Protein AF-A0AAW9FU95-F1 (afdb_monomer_lite)

Secondary structure (DSSP, 8-state):
---SS--HHHHHHHHHHHHHHHHHHS-BSSS-GGGEEEEEEETTEEEEEETTEEEEBSSGGG-----EETTEE-

Structure (mmCIF, N/CA/C/O backbone):
data_AF-A0AAW9FU95-F1
#
_entry.id   AF-A0AAW9FU95-F1
#
loop_
_atom_site.group_PDB
_atom_site.id
_atom_site.type_symbol
_atom_site.label_atom_id
_atom_site.label_alt_id
_atom_site.label_comp_id
_atom_site.label_asym_id
_atom_site.label_entity_id
_atom_site.label_seq_id
_atom_site.pdbx_PDB_ins_code
_atom_site.Cartn_x
_atom_site.Cartn_y
_atom_site.Cartn_z
_atom_site.occupancy
_atom_site.B_iso_or_equiv
_atom_site.auth_seq_id
_atom_site.auth_comp_id
_atom_site.auth_asym_id
_atom_site.auth_atom_id
_atom_site.pdbx_PDB_model_num
ATOM 1 N N . GLU A 1 1 ? -20.744 7.258 15.996 1.00 60.06 1 GLU A N 1
ATOM 2 C CA . GLU A 1 1 ? -21.829 7.879 15.211 1.00 60.06 1 GLU A CA 1
ATOM 3 C C . GLU A 1 1 ? -21.291 8.743 14.075 1.00 60.06 1 GLU A C 1
ATOM 5 O O . GLU A 1 1 ? -20.126 9.148 14.119 1.00 60.06 1 GLU A O 1
ATOM 10 N N . LYS A 1 2 ? -22.111 8.986 13.045 1.00 56.03 2 LYS A N 1
ATOM 11 C CA . LYS A 1 2 ? -21.809 9.922 11.952 1.00 56.03 2 LYS A CA 1
ATOM 12 C C . LYS A 1 2 ? -22.065 11.350 12.465 1.00 56.03 2 LYS A C 1
ATOM 14 O O . LYS A 1 2 ? -23.208 11.775 12.529 1.00 56.03 2 LYS A O 1
ATOM 19 N N . GLY A 1 3 ? -21.012 12.046 12.895 1.00 66.75 3 GLY A N 1
ATOM 20 C CA . GLY A 1 3 ? -21.083 13.470 13.252 1.00 66.75 3 GLY A CA 1
ATOM 21 C C . GLY A 1 3 ? -21.026 14.377 12.016 1.00 66.75 3 GLY A C 1
ATOM 22 O O . GLY A 1 3 ? -20.799 13.895 10.908 1.00 66.75 3 GLY A O 1
ATOM 23 N N . LYS A 1 4 ? -21.181 15.695 12.209 1.00 78.75 4 LYS A N 1
ATOM 24 C CA . LYS A 1 4 ? -21.139 16.709 11.131 1.00 78.75 4 LYS A CA 1
ATOM 25 C C . LYS A 1 4 ? -19.752 16.906 10.481 1.00 78.75 4 LYS A C 1
ATOM 27 O O . LYS A 1 4 ? -19.652 17.634 9.504 1.00 78.75 4 LYS A O 1
ATOM 32 N N . GLY A 1 5 ? -18.700 16.263 10.995 1.00 83.56 5 GLY A N 1
ATOM 33 C CA . GLY A 1 5 ? -17.326 16.368 10.489 1.00 83.56 5 GLY A CA 1
ATOM 34 C C . GLY A 1 5 ? -16.586 15.028 10.480 1.00 83.56 5 GLY A C 1
ATOM 35 O O . GLY A 1 5 ? -17.160 13.979 10.795 1.00 83.56 5 GLY A O 1
ATOM 36 N N . TYR A 1 6 ? -15.299 15.055 10.121 1.00 86.94 6 TYR A N 1
ATOM 37 C CA . TYR A 1 6 ? -14.453 13.863 10.163 1.00 86.94 6 TYR A CA 1
ATOM 38 C C . TYR A 1 6 ? -14.417 13.286 11.580 1.00 86.94 6 TYR A C 1
ATOM 40 O O . TYR A 1 6 ? -14.152 13.985 12.554 1.00 86.94 6 TYR A O 1
ATOM 48 N N . ASN A 1 7 ? -14.696 11.990 11.689 1.00 92.50 7 ASN A N 1
ATOM 49 C CA . ASN A 1 7 ? -14.595 11.253 12.937 1.00 92.50 7 ASN A CA 1
ATOM 50 C C . ASN A 1 7 ? -13.360 10.346 12.838 1.00 92.50 7 ASN A C 1
ATOM 52 O O . ASN A 1 7 ? -13.452 9.324 12.156 1.00 92.50 7 ASN A O 1
ATOM 56 N N . PRO A 1 8 ? -12.241 10.663 13.519 1.00 92.56 8 PRO A N 1
ATOM 57 C CA . PRO A 1 8 ? -11.000 9.894 13.417 1.00 92.56 8 PRO A CA 1
ATOM 58 C C . PRO A 1 8 ? -11.153 8.414 13.770 1.00 92.56 8 PRO A C 1
ATOM 60 O O . PRO A 1 8 ? -10.593 7.561 13.091 1.00 92.56 8 PRO A O 1
ATOM 63 N N . LYS A 1 9 ? -11.980 8.076 14.771 1.00 93.06 9 LYS A N 1
ATOM 64 C CA . LYS A 1 9 ? -12.237 6.674 15.152 1.00 93.06 9 LYS A CA 1
ATOM 65 C C . LYS A 1 9 ? -12.971 5.918 14.047 1.00 93.06 9 LYS A C 1
ATOM 67 O O . LYS A 1 9 ? -12.682 4.754 13.787 1.00 93.06 9 LYS A O 1
ATOM 72 N N . ARG A 1 10 ? -13.933 6.574 13.391 1.00 93.50 10 ARG A N 1
ATOM 73 C CA . ARG A 1 10 ? -14.603 6.008 12.212 1.00 93.50 10 ARG A CA 1
ATOM 74 C C . ARG A 1 10 ? -13.636 5.928 11.029 1.00 93.50 10 ARG A C 1
ATOM 76 O O . ARG A 1 10 ? -13.638 4.913 10.347 1.00 93.50 10 ARG A O 1
ATOM 83 N N . GLY A 1 11 ? -12.828 6.961 10.804 1.00 94.56 11 GLY A N 1
ATOM 84 C CA . GLY A 1 11 ? -11.825 7.011 9.741 1.00 94.56 11 GLY A CA 1
ATOM 85 C C . GLY A 1 11 ? -10.823 5.867 9.842 1.00 94.56 11 GLY A C 1
ATOM 86 O O . GLY A 1 11 ? -10.637 5.149 8.869 1.00 94.56 11 GLY A O 1
ATOM 87 N N . ALA A 1 12 ? -10.298 5.599 11.039 1.00 95.75 12 ALA A N 1
ATOM 88 C CA . ALA A 1 12 ? -9.415 4.462 11.292 1.00 95.75 12 ALA A CA 1
ATOM 89 C C . ALA A 1 12 ? -10.056 3.116 10.905 1.00 95.75 12 ALA A C 1
ATOM 91 O O . ALA A 1 12 ? -9.408 2.294 10.268 1.00 95.75 12 ALA A O 1
ATOM 92 N N . LYS A 1 13 ? -11.349 2.909 11.209 1.00 96.06 13 LYS A N 1
ATOM 93 C CA . LYS A 1 13 ? -12.074 1.693 10.790 1.00 96.06 13 LYS A CA 1
ATOM 94 C C . LYS A 1 13 ? -12.225 1.585 9.272 1.00 96.06 13 LYS A C 1
ATOM 96 O O . LYS A 1 13 ? -12.138 0.488 8.737 1.00 96.06 13 LYS A O 1
ATOM 101 N N . VAL A 1 14 ? -12.457 2.706 8.587 1.00 96.94 14 VAL A N 1
ATOM 102 C CA . VAL A 1 14 ? -12.540 2.730 7.118 1.00 96.94 14 VAL A CA 1
ATOM 103 C C . VAL A 1 14 ? -11.178 2.420 6.500 1.00 96.94 14 VAL A C 1
ATOM 105 O O . VAL A 1 14 ? -11.110 1.609 5.585 1.00 96.94 14 VAL A O 1
ATOM 108 N N . ILE A 1 15 ? -10.104 3.017 7.023 1.00 96.56 15 ILE A N 1
ATOM 109 C CA . ILE A 1 15 ? -8.732 2.775 6.558 1.00 96.56 15 ILE A CA 1
ATOM 110 C C . ILE A 1 15 ? -8.350 1.303 6.750 1.00 96.56 15 ILE A C 1
ATOM 112 O O . ILE A 1 15 ? -7.834 0.694 5.818 1.00 96.56 15 ILE A O 1
ATOM 116 N N . ALA A 1 16 ? -8.644 0.721 7.918 1.00 97.56 16 ALA A N 1
ATOM 117 C CA . ALA A 1 16 ? -8.394 -0.696 8.183 1.00 97.56 16 ALA A CA 1
ATOM 118 C C . ALA A 1 16 ? -9.140 -1.593 7.186 1.00 97.56 16 ALA A C 1
ATOM 120 O O . ALA A 1 16 ? -8.520 -2.395 6.499 1.00 97.56 16 ALA A O 1
ATOM 121 N N . TRP A 1 17 ? -10.446 -1.372 7.009 1.00 98.38 17 TRP A N 1
ATOM 122 C CA . TRP A 1 17 ? -11.237 -2.145 6.050 1.00 98.38 17 TRP A CA 1
ATOM 123 C C . TRP A 1 17 ? -10.725 -2.010 4.607 1.00 98.38 17 TRP A C 1
ATOM 125 O O . TRP A 1 17 ? -10.701 -2.990 3.866 1.00 98.38 17 TRP A O 1
ATOM 135 N N . ALA A 1 18 ? -10.306 -0.809 4.195 1.00 98.38 18 ALA A N 1
ATOM 136 C CA . ALA A 1 18 ? -9.754 -0.582 2.862 1.00 98.38 18 ALA A CA 1
ATOM 137 C C . ALA A 1 18 ? -8.425 -1.326 2.662 1.00 98.38 18 ALA A C 1
ATOM 139 O O . ALA A 1 18 ? -8.212 -1.915 1.606 1.00 98.38 18 ALA A O 1
ATOM 140 N N . ARG A 1 19 ? -7.560 -1.355 3.681 1.00 97.94 19 ARG A N 1
ATOM 141 C CA . ARG A 1 19 ? -6.312 -2.131 3.666 1.00 97.94 19 ARG A CA 1
ATOM 142 C C . ARG A 1 19 ? -6.592 -3.637 3.578 1.00 97.94 19 ARG A C 1
ATOM 144 O O . ARG A 1 19 ? -6.036 -4.287 2.701 1.00 97.94 19 ARG A O 1
ATOM 151 N N . ASP A 1 20 ? -7.557 -4.151 4.340 1.00 98.44 20 ASP A N 1
ATOM 152 C CA . ASP A 1 20 ? -7.991 -5.559 4.253 1.00 98.44 20 ASP A CA 1
ATOM 153 C C . ASP A 1 20 ? -8.622 -5.905 2.889 1.00 98.44 20 ASP A C 1
ATOM 155 O O . ASP A 1 20 ? -8.591 -7.043 2.413 1.00 98.44 20 ASP A O 1
ATOM 159 N N . PHE A 1 21 ? -9.282 -4.940 2.248 1.00 98.62 21 PHE A N 1
ATOM 160 C CA . PHE A 1 21 ? -9.789 -5.096 0.888 1.00 98.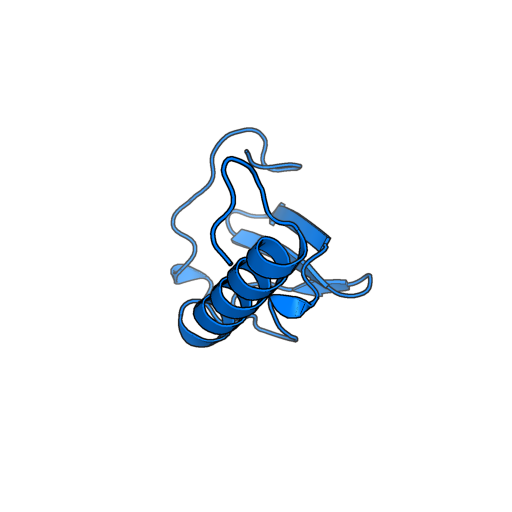62 21 PHE A CA 1
ATOM 161 C C . PHE A 1 21 ? -8.651 -5.168 -0.137 1.00 98.62 21 PHE A C 1
ATOM 163 O O . PHE A 1 21 ? -8.699 -6.018 -1.031 1.00 98.62 21 PHE A O 1
ATOM 170 N N . LEU A 1 22 ? -7.621 -4.332 0.008 1.00 98.38 22 LEU A N 1
ATOM 171 C CA . LEU A 1 22 ? -6.439 -4.364 -0.852 1.00 98.38 22 LEU A CA 1
ATOM 172 C C . LEU A 1 22 ? -5.646 -5.661 -0.685 1.00 98.38 22 LEU A C 1
ATOM 174 O O . LEU A 1 22 ? -5.268 -6.242 -1.694 1.00 98.38 22 LEU A O 1
ATOM 178 N N . ASP A 1 23 ? -5.491 -6.182 0.534 1.00 98.31 23 ASP A N 1
ATOM 179 C CA . ASP A 1 23 ? -4.831 -7.480 0.763 1.00 98.31 23 ASP A CA 1
ATOM 180 C C . ASP A 1 23 ? -5.499 -8.622 -0.017 1.00 98.31 23 ASP A C 1
ATOM 182 O O . ASP A 1 23 ? -4.827 -9.532 -0.492 1.00 98.31 23 ASP A O 1
ATOM 186 N N . ARG A 1 24 ? -6.823 -8.562 -0.200 1.00 98.12 24 ARG A N 1
ATOM 187 C CA . ARG A 1 24 ? -7.580 -9.569 -0.962 1.00 98.12 24 ARG A CA 1
ATOM 188 C C . ARG A 1 24 ? -7.590 -9.323 -2.470 1.00 98.12 24 ARG A C 1
ATOM 190 O O . ARG A 1 24 ? -7.745 -10.275 -3.227 1.00 98.12 24 ARG A O 1
ATOM 197 N N . SER A 1 25 ? -7.487 -8.068 -2.902 1.00 98.06 25 SER A N 1
ATOM 198 C CA . SER A 1 25 ? -7.718 -7.674 -4.302 1.00 98.06 25 SER A CA 1
ATOM 199 C C . SER A 1 25 ? -6.428 -7.409 -5.076 1.00 98.06 25 SER A C 1
ATOM 201 O O . SER A 1 25 ? -6.362 -7.689 -6.268 1.00 98.06 25 SER A O 1
ATOM 203 N N . ALA A 1 26 ? -5.413 -6.872 -4.403 1.00 98.00 26 ALA A N 1
ATOM 204 C CA . ALA A 1 26 ? -4.083 -6.564 -4.917 1.00 98.00 26 ALA A CA 1
ATOM 205 C C . ALA A 1 26 ? -3.037 -6.983 -3.864 1.00 98.00 26 ALA A C 1
ATOM 207 O O . ALA A 1 26 ? -2.401 -6.121 -3.247 1.00 98.00 26 ALA A O 1
ATOM 208 N N . PRO A 1 27 ? -2.907 -8.295 -3.587 1.00 98.25 27 PRO A N 1
ATOM 209 C CA . PRO A 1 27 ? -2.046 -8.798 -2.523 1.00 98.25 27 PRO A CA 1
ATOM 210 C C . PRO A 1 27 ? -0.595 -8.360 -2.721 1.00 98.25 27 PRO A C 1
ATOM 212 O O . PRO A 1 27 ? -0.098 -8.297 -3.848 1.00 98.25 27 PRO A O 1
ATOM 215 N N . LEU A 1 28 ? 0.098 -8.093 -1.616 1.00 98.31 28 LEU A N 1
ATOM 216 C CA . LEU A 1 28 ? 1.540 -7.854 -1.616 1.00 98.31 28 LEU A CA 1
ATOM 217 C C . LEU A 1 28 ? 2.284 -9.189 -1.685 1.00 98.31 28 LEU A C 1
ATOM 219 O O . LEU A 1 28 ? 1.813 -10.197 -1.164 1.00 98.31 28 LEU A O 1
ATOM 223 N N . ALA A 1 29 ? 3.462 -9.200 -2.307 1.00 97.88 29 ALA A N 1
ATOM 224 C CA . ALA A 1 29 ? 4.301 -10.397 -2.369 1.00 97.88 29 ALA A CA 1
ATOM 225 C C . ALA A 1 29 ? 4.735 -10.857 -0.966 1.00 97.88 29 ALA A C 1
ATOM 227 O O . ALA A 1 29 ? 4.902 -12.046 -0.719 1.00 97.88 29 ALA A O 1
ATOM 228 N N . ASN A 1 30 ? 4.896 -9.898 -0.052 1.00 96.88 30 ASN A N 1
ATOM 229 C CA . ASN A 1 30 ? 5.215 -10.111 1.353 1.00 96.88 30 ASN A CA 1
ATOM 230 C C . ASN A 1 30 ? 4.485 -9.067 2.198 1.00 96.88 30 ASN A C 1
ATOM 232 O O . ASN A 1 30 ? 4.435 -7.900 1.807 1.00 96.88 30 ASN A O 1
ATOM 236 N N . GLY A 1 31 ? 3.997 -9.474 3.370 1.00 96.44 31 GLY A N 1
ATOM 237 C CA . GLY A 1 31 ? 3.339 -8.585 4.328 1.00 96.44 31 GLY A CA 1
ATOM 238 C C . GLY A 1 31 ? 1.903 -8.209 3.946 1.00 96.44 31 GLY A C 1
ATOM 239 O O . GLY A 1 31 ? 1.244 -8.917 3.191 1.00 96.44 31 GLY A O 1
ATOM 240 N N . SER A 1 32 ? 1.410 -7.109 4.520 1.00 97.50 32 SER A N 1
ATOM 241 C CA . SER A 1 32 ? 0.026 -6.639 4.377 1.00 97.50 32 SER A CA 1
ATOM 242 C C . SER A 1 32 ? -0.012 -5.127 4.175 1.00 97.50 32 SER A C 1
ATOM 244 O O . SER A 1 32 ? 0.796 -4.387 4.746 1.00 97.50 32 SER A O 1
ATOM 246 N N . TRP A 1 33 ? -1.006 -4.649 3.427 1.00 97.94 33 TRP A N 1
ATOM 247 C CA . TRP A 1 33 ? -1.313 -3.223 3.276 1.00 97.94 33 TRP A CA 1
ATOM 248 C C . TRP A 1 33 ? -1.558 -2.515 4.618 1.00 97.94 33 TRP A C 1
ATOM 250 O O . TRP A 1 33 ? -1.445 -1.288 4.704 1.00 97.94 33 TRP A O 1
ATOM 260 N N . SER A 1 34 ? -1.855 -3.265 5.684 1.00 97.25 34 SER A N 1
ATOM 261 C CA . SER A 1 34 ? -1.968 -2.751 7.051 1.00 97.25 34 SER A CA 1
ATOM 262 C C . SER A 1 34 ? -0.691 -2.089 7.584 1.00 97.25 34 SER A C 1
ATOM 264 O O . SER A 1 34 ? -0.813 -1.128 8.347 1.00 97.25 34 SER A O 1
ATOM 266 N N . SER A 1 35 ? 0.493 -2.495 7.117 1.00 96.38 35 SER A N 1
ATOM 267 C CA . SER A 1 35 ? 1.792 -1.907 7.498 1.00 96.38 35 SER A CA 1
ATOM 268 C C . SER A 1 35 ? 2.341 -0.903 6.473 1.00 96.38 35 SER A C 1
ATOM 270 O O . SER A 1 35 ? 3.456 -0.405 6.625 1.00 96.38 35 SER A O 1
ATOM 272 N N . ALA A 1 36 ? 1.581 -0.578 5.419 1.00 97.06 36 ALA A N 1
ATOM 273 C CA . ALA A 1 36 ? 2.040 0.337 4.375 1.00 97.06 36 ALA A CA 1
ATOM 274 C C . ALA A 1 36 ? 2.336 1.738 4.931 1.00 97.06 36 ALA A C 1
ATOM 276 O O . ALA A 1 36 ? 1.472 2.376 5.547 1.00 97.06 36 ALA A O 1
ATOM 277 N N . SER A 1 37 ? 3.554 2.217 4.672 1.00 96.81 37 SER A N 1
ATOM 278 C CA . SER A 1 37 ? 4.063 3.524 5.118 1.00 96.81 37 SER A CA 1
ATOM 279 C C . SER A 1 37 ? 4.577 4.412 3.980 1.00 96.81 37 SER A C 1
ATOM 281 O O . SER A 1 37 ? 4.809 5.598 4.192 1.00 96.81 37 SER A O 1
ATOM 283 N N . GLY A 1 38 ? 4.708 3.875 2.766 1.00 96.56 38 GLY A N 1
ATOM 284 C CA . GLY A 1 38 ? 5.173 4.619 1.600 1.00 96.56 38 GLY A CA 1
ATOM 285 C C . GLY A 1 38 ? 4.957 3.850 0.303 1.00 96.56 38 GLY A C 1
ATOM 286 O O . GLY A 1 38 ? 4.787 2.630 0.318 1.00 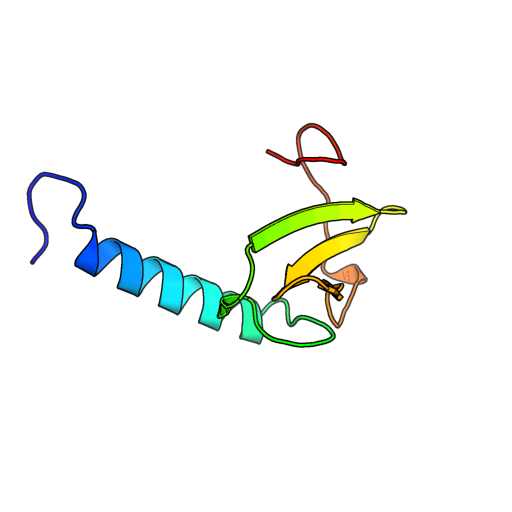96.56 38 GLY A O 1
ATOM 287 N N . ILE A 1 39 ? 4.946 4.574 -0.812 1.00 97.19 39 ILE A N 1
ATOM 288 C CA . ILE A 1 39 ? 4.768 4.030 -2.160 1.00 97.19 39 ILE A CA 1
ATOM 289 C C . ILE A 1 39 ? 5.758 4.739 -3.083 1.00 97.19 39 ILE A C 1
ATOM 291 O O . ILE A 1 39 ? 5.944 5.947 -2.969 1.00 97.19 39 ILE A O 1
ATOM 295 N N . LYS A 1 40 ? 6.381 3.993 -3.992 1.00 97.81 40 LYS A N 1
ATOM 296 C CA . LYS A 1 40 ? 7.193 4.525 -5.093 1.00 97.81 40 LYS A CA 1
ATOM 297 C C . LYS A 1 40 ? 7.084 3.609 -6.303 1.00 97.81 40 LYS A C 1
ATOM 299 O O . LYS A 1 40 ? 6.695 2.450 -6.167 1.00 97.81 40 LYS A O 1
ATOM 304 N N . ILE A 1 41 ? 7.473 4.101 -7.467 1.00 98.00 41 ILE A N 1
ATOM 305 C CA . ILE A 1 41 ? 7.545 3.319 -8.697 1.00 98.00 41 ILE A CA 1
ATOM 306 C C . ILE A 1 41 ? 9.011 3.059 -9.032 1.00 98.00 41 ILE A C 1
ATOM 308 O O . ILE A 1 41 ? 9.812 3.989 -9.106 1.00 98.00 41 ILE A O 1
ATOM 312 N N . VAL A 1 42 ? 9.360 1.788 -9.219 1.00 95.62 42 VAL A N 1
ATOM 313 C CA . VAL A 1 42 ? 10.702 1.337 -9.614 1.00 95.62 42 VAL A CA 1
ATOM 314 C C . VAL A 1 42 ? 10.553 0.404 -10.805 1.00 95.62 42 VAL A C 1
ATOM 316 O O . VAL A 1 42 ? 9.761 -0.538 -10.753 1.00 95.62 42 VAL A O 1
ATOM 319 N N . ASP A 1 43 ? 11.273 0.702 -11.886 1.00 92.06 43 ASP A N 1
ATOM 320 C CA . ASP A 1 43 ? 11.283 -0.087 -13.125 1.00 92.06 43 ASP A CA 1
ATOM 321 C C . 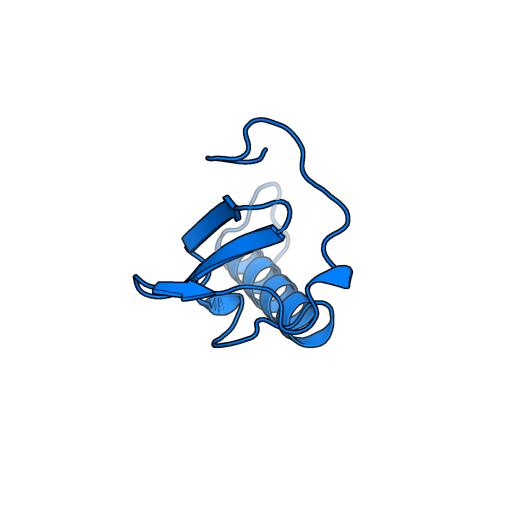ASP A 1 43 ? 9.874 -0.410 -13.658 1.00 92.06 43 ASP A C 1
ATOM 323 O O . ASP A 1 43 ? 9.577 -1.518 -14.095 1.00 92.06 43 ASP A O 1
ATOM 327 N N . GLY A 1 44 ? 8.969 0.573 -13.576 1.00 92.25 44 GLY A N 1
ATOM 328 C CA . GLY A 1 44 ? 7.585 0.441 -14.040 1.00 92.25 44 GLY A CA 1
ATOM 329 C C . GLY A 1 44 ? 6.666 -0.370 -13.120 1.00 92.25 44 GLY A C 1
ATOM 330 O O . GLY A 1 44 ? 5.531 -0.641 -13.498 1.00 92.25 44 GLY A O 1
ATOM 331 N N . THR A 1 45 ? 7.113 -0.730 -11.914 1.00 94.62 45 THR A N 1
ATOM 332 C CA . THR A 1 45 ? 6.324 -1.476 -10.920 1.00 94.62 45 THR A CA 1
ATOM 333 C C . THR A 1 45 ? 6.132 -0.680 -9.636 1.00 94.62 45 THR A C 1
ATOM 335 O O . THR A 1 45 ? 7.004 0.091 -9.231 1.00 94.62 45 THR A O 1
ATOM 338 N N . VAL A 1 46 ? 4.996 -0.878 -8.967 1.00 97.81 46 VAL A N 1
ATOM 339 C CA . VAL A 1 46 ? 4.754 -0.284 -7.649 1.00 97.81 46 VAL A CA 1
ATOM 340 C C . VAL A 1 46 ? 5.521 -1.031 -6.560 1.00 97.81 46 VAL A C 1
ATOM 342 O O . VAL A 1 46 ? 5.475 -2.258 -6.468 1.00 97.81 46 VAL A O 1
ATOM 345 N N . GLN A 1 47 ? 6.208 -0.264 -5.721 1.00 98.12 47 GLN A N 1
ATOM 346 C CA . GLN A 1 47 ? 6.905 -0.710 -4.524 1.00 98.12 47 GLN A CA 1
ATOM 347 C C . GLN A 1 47 ? 6.247 -0.069 -3.303 1.00 98.12 47 GLN A C 1
ATOM 349 O O . GLN A 1 47 ? 6.019 1.141 -3.273 1.00 98.12 47 GLN A O 1
ATOM 354 N N . ILE A 1 48 ? 5.958 -0.883 -2.293 1.00 98.25 48 ILE A N 1
ATOM 355 C CA . ILE A 1 48 ? 5.269 -0.506 -1.062 1.00 98.25 48 ILE A CA 1
ATOM 356 C C . ILE A 1 48 ? 6.244 -0.679 0.099 1.00 98.25 48 ILE A C 1
ATOM 358 O O . ILE A 1 48 ? 6.830 -1.748 0.267 1.00 98.25 48 ILE A O 1
ATOM 362 N N . ALA A 1 49 ? 6.425 0.372 0.896 1.00 97.81 49 ALA A N 1
ATOM 363 C CA . ALA A 1 49 ? 7.239 0.314 2.101 1.00 97.81 49 ALA A CA 1
ATOM 364 C C . ALA A 1 49 ? 6.443 -0.326 3.241 1.00 97.81 49 ALA A C 1
ATOM 366 O O . ALA A 1 49 ? 5.388 0.189 3.626 1.00 97.81 49 ALA A O 1
ATOM 367 N N . LEU A 1 50 ? 6.981 -1.406 3.803 1.00 96.56 50 LEU A N 1
ATOM 368 C CA . LEU A 1 50 ? 6.463 -2.125 4.963 1.00 96.56 50 LEU A CA 1
ATOM 369 C C . LEU A 1 50 ? 7.582 -2.268 5.989 1.00 96.56 50 LEU A C 1
ATOM 371 O O . LEU A 1 50 ? 8.613 -2.854 5.674 1.00 96.56 50 LEU A O 1
ATOM 375 N N . ASP A 1 51 ? 7.389 -1.751 7.201 1.00 90.75 51 ASP A N 1
ATOM 376 C CA . ASP A 1 51 ? 8.273 -2.006 8.351 1.00 90.75 51 ASP A CA 1
ATOM 377 C C . ASP A 1 51 ? 9.787 -1.847 8.055 1.00 90.75 51 ASP A C 1
ATOM 379 O O . ASP A 1 51 ? 10.627 -2.592 8.554 1.00 90.75 51 ASP A O 1
ATOM 383 N N . GLY A 1 52 ? 10.145 -0.864 7.217 1.00 89.69 52 GLY A N 1
ATOM 384 C CA . GLY A 1 52 ? 11.531 -0.565 6.825 1.00 89.69 52 GLY A CA 1
ATOM 385 C C . GLY A 1 52 ? 12.061 -1.326 5.601 1.00 89.69 52 GLY A C 1
ATOM 386 O O . GLY A 1 52 ? 13.165 -1.033 5.142 1.00 89.69 52 GLY A O 1
ATOM 387 N N . ALA A 1 53 ? 11.285 -2.246 5.031 1.00 95.06 53 ALA A N 1
ATOM 388 C CA . ALA A 1 53 ? 11.577 -2.943 3.780 1.00 95.06 53 ALA A CA 1
ATOM 389 C C . ALA A 1 53 ? 10.633 -2.498 2.651 1.00 95.06 53 ALA A C 1
ATOM 391 O O . ALA A 1 53 ? 9.620 -1.842 2.884 1.00 95.06 53 ALA A O 1
ATOM 392 N N . TRP A 1 54 ? 10.962 -2.867 1.412 1.00 97.38 54 TRP A N 1
ATOM 393 C CA . TRP A 1 54 ? 10.112 -2.637 0.242 1.00 97.38 54 TRP A CA 1
ATOM 394 C C . TRP A 1 54 ? 9.624 -3.967 -0.326 1.00 97.38 54 TRP A C 1
ATOM 396 O O . TRP A 1 54 ? 10.382 -4.933 -0.391 1.00 97.38 54 TRP A O 1
ATOM 406 N N . THR A 1 55 ? 8.364 -4.004 -0.744 1.00 97.94 55 THR A N 1
ATOM 407 C CA . THR A 1 55 ? 7.737 -5.155 -1.399 1.00 97.94 55 THR A CA 1
ATOM 408 C C . THR A 1 55 ? 6.970 -4.712 -2.640 1.00 97.94 55 THR A C 1
ATOM 410 O O . THR A 1 55 ? 6.548 -3.561 -2.737 1.00 9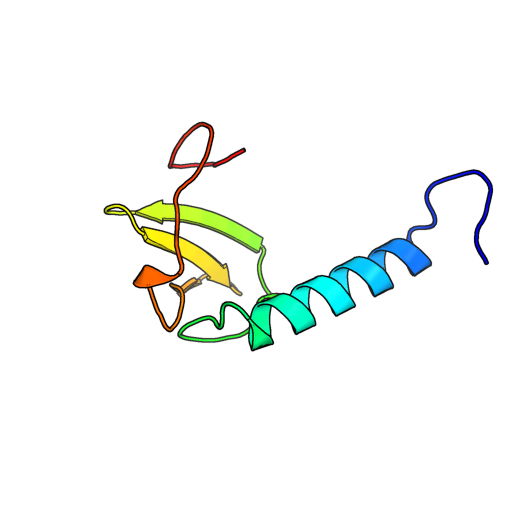7.94 55 THR A O 1
ATOM 413 N N . ALA A 1 56 ? 6.743 -5.635 -3.567 1.00 97.81 56 ALA A N 1
ATOM 414 C CA . ALA A 1 56 ? 5.879 -5.425 -4.724 1.00 97.81 56 ALA A CA 1
ATOM 415 C C . ALA A 1 56 ? 4.493 -6.053 -4.498 1.00 97.81 56 ALA A C 1
ATOM 417 O O . ALA A 1 56 ? 4.244 -6.724 -3.491 1.00 97.81 56 ALA A O 1
ATOM 418 N N . LEU A 1 57 ? 3.597 -5.892 -5.472 1.00 98.19 57 LEU A N 1
ATOM 419 C CA . LEU A 1 57 ? 2.414 -6.749 -5.579 1.00 98.19 57 LEU A CA 1
ATOM 420 C C . LEU A 1 57 ? 2.843 -8.199 -5.846 1.00 98.19 57 LEU A C 1
ATOM 422 O O . LEU A 1 57 ? 3.781 -8.441 -6.605 1.00 98.19 57 LEU A O 1
ATOM 426 N N . ALA A 1 58 ? 2.113 -9.167 -5.293 1.00 98.19 58 ALA A N 1
ATOM 427 C CA . ALA A 1 58 ? 2.285 -10.585 -5.610 1.00 98.19 58 ALA A CA 1
ATOM 428 C C . ALA A 1 58 ? 2.014 -10.869 -7.098 1.00 98.19 58 ALA A C 1
ATOM 430 O O . ALA A 1 58 ? 2.599 -11.778 -7.685 1.00 98.19 58 ALA A O 1
ATOM 431 N N . HIS A 1 59 ? 1.162 -10.053 -7.726 1.00 97.25 59 HIS A N 1
ATOM 432 C CA . HIS A 1 59 ? 0.895 -10.073 -9.159 1.00 97.25 59 HIS A CA 1
ATOM 433 C C . HIS A 1 59 ? 1.227 -8.702 -9.770 1.00 97.25 59 HIS A C 1
ATOM 435 O O . HIS A 1 59 ? 0.356 -7.831 -9.830 1.00 97.25 59 HIS A O 1
ATOM 441 N N . PRO A 1 60 ? 2.467 -8.485 -10.252 1.00 95.69 60 PRO A N 1
ATOM 442 C CA . PRO A 1 60 ? 2.905 -7.181 -10.759 1.00 95.69 60 PRO A CA 1
ATOM 443 C C . PRO A 1 60 ? 2.032 -6.613 -11.885 1.00 95.69 60 PRO A C 1
ATOM 445 O O . PRO A 1 60 ? 1.860 -5.403 -11.971 1.00 95.69 60 PRO A O 1
ATOM 448 N N . ALA A 1 61 ? 1.413 -7.475 -12.699 1.00 96.31 61 ALA A N 1
ATOM 449 C CA . ALA A 1 61 ? 0.506 -7.077 -13.777 1.00 96.31 61 ALA A CA 1
ATOM 450 C C . ALA A 1 61 ? -0.781 -6.371 -13.299 1.00 96.31 61 ALA A C 1
ATOM 452 O O . ALA A 1 61 ? -1.478 -5.767 -14.108 1.00 96.31 61 ALA A O 1
ATOM 453 N N . GLN A 1 62 ? -1.113 -6.435 -12.004 1.00 97.25 62 GLN A N 1
ATOM 454 C CA . GLN A 1 62 ? -2.231 -5.672 -11.440 1.00 97.25 62 GLN A CA 1
ATOM 455 C C . GLN A 1 62 ? -1.916 -4.177 -11.301 1.00 97.25 62 GLN A C 1
ATOM 457 O O . GLN A 1 62 ? -2.829 -3.372 -11.116 1.00 97.25 62 GLN A O 1
ATOM 462 N N . PHE A 1 63 ? -0.642 -3.786 -11.384 1.00 97.44 63 PHE A N 1
ATOM 463 C CA . PHE A 1 63 ? -0.263 -2.384 -11.399 1.00 97.44 63 PHE A CA 1
ATOM 464 C C . PHE A 1 63 ? -0.572 -1.766 -12.767 1.00 97.44 63 PHE A C 1
ATOM 466 O O . PHE A 1 63 ? 0.092 -2.052 -13.759 1.00 97.44 63 PHE A O 1
ATOM 473 N N . ALA A 1 64 ? -1.592 -0.907 -12.808 1.00 96.88 64 ALA A N 1
ATOM 474 C CA . ALA A 1 64 ? -2.076 -0.291 -14.043 1.00 96.88 64 ALA A CA 1
ATOM 475 C C . ALA A 1 64 ? -1.416 1.062 -14.375 1.00 96.88 64 ALA A C 1
ATOM 477 O O . ALA A 1 64 ? -1.597 1.570 -15.479 1.00 96.88 64 ALA A O 1
ATOM 478 N N . GLY A 1 65 ? -0.676 1.659 -13.434 1.00 96.31 65 GLY A N 1
ATOM 479 C CA . GLY A 1 65 ? -0.013 2.951 -13.615 1.00 96.31 65 GLY A CA 1
ATOM 480 C C . GLY A 1 65 ? -0.051 3.837 -12.370 1.00 96.31 65 GLY A C 1
ATOM 481 O O . GLY A 1 65 ? -0.525 3.435 -11.309 1.00 96.31 65 GLY A O 1
ATOM 482 N N . PHE A 1 66 ? 0.468 5.055 -12.512 1.00 97.44 66 PHE A N 1
ATOM 483 C CA . PHE A 1 66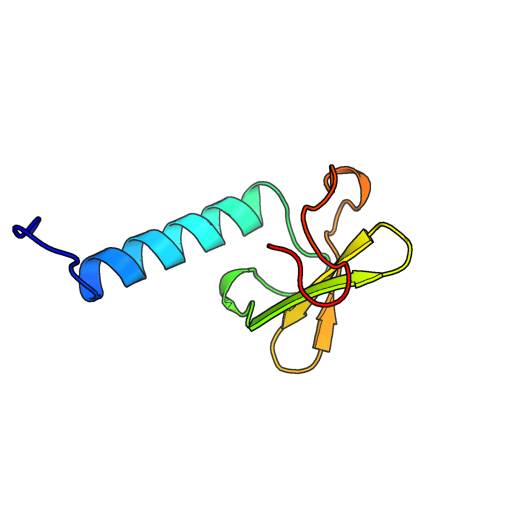 ? 0.555 6.056 -11.449 1.00 97.44 66 PHE A CA 1
ATOM 484 C C . PHE A 1 66 ? 0.390 7.472 -12.013 1.00 97.44 66 PHE A C 1
ATOM 486 O O . PHE A 1 66 ? 0.583 7.694 -13.209 1.00 97.44 66 PHE A O 1
ATOM 493 N N . GLY A 1 67 ? 0.040 8.421 -11.144 1.00 96.69 67 GLY A N 1
ATOM 494 C CA . GLY A 1 67 ? 0.083 9.855 -11.424 1.00 96.69 67 GLY A CA 1
ATOM 495 C C . GLY A 1 67 ? 1.215 10.540 -10.655 1.00 96.69 67 GLY A C 1
ATOM 496 O O . GLY A 1 67 ? 1.678 10.031 -9.633 1.00 96.69 67 GLY A O 1
ATOM 497 N N . GLY A 1 68 ? 1.654 11.702 -11.140 1.00 95.94 68 GLY A N 1
ATOM 498 C CA . GLY A 1 68 ? 2.688 12.501 -10.478 1.00 95.94 68 GLY A CA 1
ATOM 499 C C . GLY A 1 68 ? 4.104 11.937 -10.639 1.00 95.94 68 GLY A C 1
ATOM 500 O O . GLY A 1 68 ? 4.442 11.355 -11.670 1.00 95.94 68 GLY A O 1
ATOM 501 N N . GLU A 1 69 ? 4.956 12.154 -9.635 1.00 95.38 69 GLU A N 1
ATOM 502 C CA . GLU A 1 69 ? 6.362 11.746 -9.669 1.00 95.38 69 GLU A CA 1
ATOM 503 C C . GLU A 1 69 ? 6.539 10.295 -9.202 1.00 95.38 69 GLU A C 1
ATOM 505 O O . GLU A 1 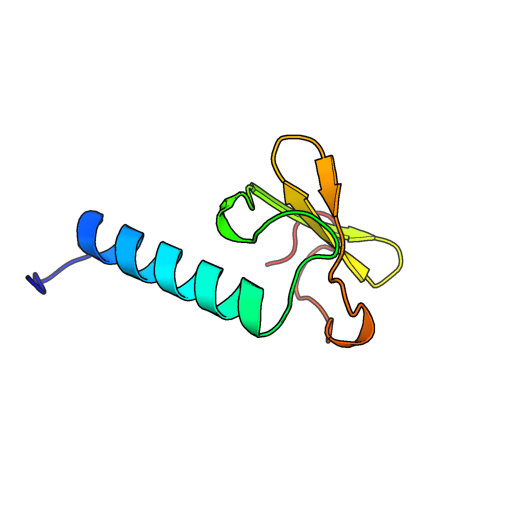69 ? 6.007 9.890 -8.176 1.00 95.38 69 GLU A O 1
ATOM 510 N N . ALA A 1 70 ? 7.342 9.504 -9.917 1.00 96.12 70 ALA A N 1
ATOM 511 C CA . ALA A 1 70 ? 7.568 8.092 -9.593 1.00 96.12 70 ALA A CA 1
ATOM 512 C C . ALA A 1 70 ? 8.131 7.866 -8.175 1.00 96.12 70 ALA A C 1
ATOM 514 O O . ALA A 1 70 ? 7.831 6.855 -7.542 1.00 96.12 70 ALA A O 1
ATOM 515 N N . SER A 1 71 ? 8.938 8.798 -7.664 1.00 95.25 71 SER A N 1
ATOM 516 C CA . SER A 1 71 ? 9.530 8.728 -6.323 1.00 95.25 71 SER A CA 1
ATOM 517 C C . SER A 1 71 ? 8.502 8.950 -5.199 1.00 95.25 71 SER A C 1
ATOM 519 O O . SER A 1 71 ? 8.712 8.463 -4.087 1.00 95.25 71 SER A O 1
ATOM 521 N N . ALA A 1 72 ? 7.398 9.646 -5.500 1.00 93.69 72 ALA A N 1
ATOM 522 C CA . ALA A 1 72 ? 6.322 10.018 -4.584 1.00 93.69 72 ALA A CA 1
ATOM 523 C C . ALA A 1 72 ? 5.005 10.251 -5.371 1.00 93.69 72 ALA A C 1
ATOM 525 O O . ALA A 1 72 ? 4.624 11.401 -5.609 1.00 93.69 72 ALA A O 1
ATOM 526 N N . PRO A 1 73 ? 4.325 9.178 -5.822 1.00 95.31 73 PRO A N 1
ATOM 527 C CA . PRO A 1 73 ? 3.142 9.294 -6.676 1.00 95.31 73 PRO A CA 1
ATOM 528 C C . PRO A 1 73 ? 1.966 9.963 -5.942 1.00 95.31 73 PRO A C 1
ATOM 530 O O . PRO A 1 73 ? 1.827 9.808 -4.726 1.00 95.31 73 PRO A O 1
ATOM 533 N N . SER A 1 74 ? 1.127 10.698 -6.687 1.00 88.56 74 SER A N 1
ATOM 534 C CA . SER A 1 74 ? 0.008 11.522 -6.178 1.00 88.56 74 SER A CA 1
ATOM 535 C C . SER A 1 74 ? -1.369 10.916 -6.410 1.00 88.56 74 SER A C 1
ATOM 537 O O . SER A 1 74 ? -1.579 10.433 -7.548 1.00 88.56 74 SER A O 1
#

InterPro domains:
  IPR006253 Malate synthase G [PTHR42739] (1-74)
  IPR011076 Malate synthase superfamily [SSF51645] (1-74)
  IPR048357 Malate synthase G, alpha-beta insertion domain [PF20658] (6-74)

Organism: NCBI:txid1972867

Foldseek 3Di:
DDDPDDDVVVVVVVQVVVQVVCCVVFNWLDDTSVQFDAWAADPNFIWTDGPNDITGTVDRVVCPDFDDHRGHTD

pLDDT: mean 94.37, std 7.73, range [56.03, 98.62]

Radius of gyration: 14.1 Å; chains: 1; bounding box: 33×27×29 Å

Sequence (74 aa):
EKGKGYNPKRGAKVIAWARDFLDRSAPLANGSWSSASGIKIVDGTVQIALDGAWTALAHPAQFAGFGGEASAPS